Protein AF-A0A0J8YCE9-F1 (afdb_monomer_lite)

Foldseek 3Di:
DDDDPPPDDPVNVVVVVVVCVVVVVVVVVVVVVCVPDDPDQLDFQDWDDDPNAIAGEHEAADLPDDFDWDDDDRHTYTYDPDDDSVCNVVCVVVRPVPPD

Secondary structure (DSSP, 8-state):
--PPPTT--HHHHHHHHHHTHHHHHHHHHHHHHHTT-PPP---TT-EEEETTEEEEEEEEE-TTSPPEEEEETTEEEEEESS--HHHHHHHHHHTTTT--

Radius of gyration: 22.09 Å; chains: 1; bounding box: 43×24×59 Å

Structure (mmCIF, N/CA/C/O backbone):
data_AF-A0A0J8YCE9-F1
#
_entry.id   AF-A0A0J8YCE9-F1
#
loop_
_atom_site.group_PDB
_atom_site.id
_atom_site.type_symbol
_atom_site.label_atom_id
_atom_site.label_alt_id
_atom_site.label_comp_id
_atom_site.label_asym_id
_atom_site.label_entity_id
_atom_site.label_seq_id
_atom_site.pdbx_PDB_ins_code
_atom_site.Cartn_x
_atom_site.Cartn_y
_atom_site.Cartn_z
_atom_site.occupancy
_atom_site.B_iso_or_equiv
_atom_site.auth_seq_id
_atom_site.auth_comp_id
_atom_site.auth_asym_id
_atom_site.auth_atom_id
_atom_site.pdbx_PDB_model_num
ATOM 1 N N . MET A 1 1 ? -5.095 -8.609 25.781 1.00 38.16 1 MET A N 1
ATOM 2 C CA . MET A 1 1 ? -5.484 -8.517 27.200 1.00 38.16 1 MET A CA 1
ATOM 3 C C . MET A 1 1 ? -5.378 -7.058 27.593 1.00 38.16 1 MET A C 1
ATOM 5 O O . MET A 1 1 ? -4.272 -6.558 27.710 1.00 38.16 1 MET A O 1
ATOM 9 N N . THR A 1 2 ? -6.493 -6.339 27.654 1.00 43.66 2 THR A N 1
ATOM 10 C CA . THR A 1 2 ? -6.518 -4.935 28.086 1.00 43.66 2 THR A CA 1
ATOM 11 C C . THR A 1 2 ? -6.765 -4.938 29.589 1.00 43.66 2 THR A C 1
ATOM 13 O O . THR A 1 2 ? -7.841 -5.340 30.022 1.00 43.66 2 THR A O 1
ATOM 16 N N . SER A 1 3 ? -5.757 -4.582 30.387 1.00 53.12 3 SER A N 1
ATOM 17 C CA . SER A 1 3 ? -5.902 -4.474 31.840 1.00 53.12 3 SER A CA 1
ATOM 18 C C . SER A 1 3 ? -6.667 -3.198 32.185 1.00 53.12 3 SER A C 1
ATOM 20 O O . SER A 1 3 ? -6.249 -2.106 31.799 1.00 53.12 3 SER A O 1
ATOM 22 N N . VAL A 1 4 ? -7.775 -3.342 32.907 1.00 72.19 4 VAL A N 1
ATOM 23 C CA . VAL A 1 4 ? -8.505 -2.229 33.526 1.00 72.19 4 VAL A CA 1
ATOM 24 C C . VAL A 1 4 ? -7.882 -1.972 34.908 1.00 72.19 4 VAL A C 1
ATOM 26 O O . VAL A 1 4 ? -7.563 -2.948 35.592 1.00 72.19 4 VAL A O 1
ATOM 29 N N . PRO A 1 5 ? -7.653 -0.710 35.317 1.00 79.12 5 PRO A N 1
ATOM 30 C CA . PRO A 1 5 ? -7.157 -0.393 36.655 1.00 79.12 5 PRO A CA 1
ATOM 31 C C . PRO A 1 5 ? -8.062 -0.984 37.754 1.00 79.12 5 PRO A C 1
ATOM 33 O O . PRO A 1 5 ? -9.282 -0.976 37.597 1.00 79.12 5 PRO A O 1
ATOM 36 N N . PRO A 1 6 ? -7.502 -1.472 38.876 1.00 70.69 6 PRO A N 1
ATOM 37 C CA . PRO A 1 6 ? -8.275 -2.163 39.916 1.00 70.69 6 PRO A CA 1
ATOM 38 C C . PRO A 1 6 ? -9.280 -1.264 40.659 1.00 70.69 6 PRO A C 1
ATOM 40 O O . PRO A 1 6 ? -10.218 -1.774 41.257 1.00 70.69 6 PRO A O 1
ATOM 43 N N . GLU A 1 7 ? -9.112 0.058 40.587 1.00 73.12 7 GLU A N 1
ATOM 44 C CA . GLU A 1 7 ? -9.985 1.070 41.208 1.00 73.12 7 GLU A CA 1
ATOM 45 C C . GLU A 1 7 ? -11.217 1.426 40.349 1.00 73.12 7 GLU A C 1
ATOM 47 O O . GLU A 1 7 ? -12.057 2.225 40.755 1.00 73.12 7 GLU A O 1
ATOM 52 N N . THR A 1 8 ? -11.334 0.885 39.131 1.00 76.12 8 THR A N 1
ATOM 53 C CA . THR A 1 8 ? -12.433 1.241 38.224 1.00 76.12 8 THR A CA 1
ATOM 54 C C . THR A 1 8 ? -13.718 0.520 38.619 1.00 76.12 8 THR A C 1
ATOM 56 O O . THR A 1 8 ? -13.780 -0.710 38.645 1.00 76.12 8 THR A O 1
ATOM 59 N N . THR A 1 9 ? -14.781 1.282 38.877 1.00 80.12 9 THR A N 1
ATOM 60 C CA . THR A 1 9 ? -16.081 0.709 39.244 1.00 80.12 9 THR A CA 1
ATOM 61 C C . THR A 1 9 ? -16.739 0.046 38.032 1.00 80.12 9 THR A C 1
ATOM 63 O O . THR A 1 9 ? -16.634 0.529 36.904 1.00 80.12 9 THR A O 1
ATOM 66 N N . GLU A 1 10 ? 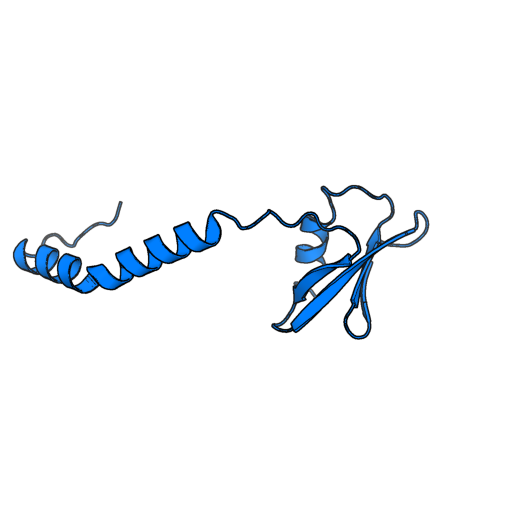-17.503 -1.027 38.247 1.00 71.50 10 GLU A N 1
ATOM 67 C CA . GLU A 1 10 ? -18.198 -1.749 37.167 1.00 71.50 10 GLU A CA 1
ATOM 68 C C . GLU A 1 10 ? -19.101 -0.826 36.321 1.00 71.50 10 GLU A C 1
ATOM 70 O O . GLU A 1 10 ? -19.184 -0.951 35.097 1.00 71.50 10 GLU A O 1
ATOM 75 N N . GLN A 1 11 ? -19.709 0.182 36.953 1.00 75.75 11 GLN A N 1
ATOM 76 C CA . GLN A 1 11 ? -20.514 1.199 36.274 1.00 75.75 11 GLN A CA 1
ATOM 77 C C . GLN A 1 11 ? -19.696 2.079 35.316 1.00 75.75 11 GLN A C 1
ATOM 79 O O . GLN A 1 11 ? -20.172 2.399 34.222 1.00 75.75 11 GLN A O 1
ATOM 84 N N . GLU A 1 12 ? -18.463 2.440 35.675 1.00 75.12 12 GLU A N 1
ATOM 85 C CA . GLU A 1 12 ? -17.575 3.228 34.816 1.00 75.12 12 GLU A CA 1
ATOM 86 C C . GLU A 1 12 ? -17.148 2.420 33.592 1.00 75.12 12 GLU A C 1
ATOM 88 O O . GLU A 1 12 ? -17.235 2.924 32.466 1.00 75.12 12 GLU A O 1
ATOM 93 N N . VAL A 1 13 ? -16.806 1.141 33.788 1.00 73.06 13 VAL A N 1
ATOM 94 C CA . VAL A 1 13 ? -16.484 0.200 32.703 1.00 73.06 13 VAL A CA 1
ATOM 95 C C . VAL A 1 13 ? -17.660 0.071 31.734 1.00 73.06 13 VAL A C 1
ATOM 97 O O . VAL A 1 13 ? -17.499 0.254 30.524 1.00 73.06 13 VAL A O 1
ATOM 100 N N . LEU A 1 14 ? -18.869 -0.177 32.248 1.00 71.25 14 LEU A N 1
ATOM 101 C CA . LEU A 1 14 ? -20.079 -0.287 31.430 1.00 71.25 14 LEU A CA 1
ATOM 102 C C . LEU A 1 14 ? -20.394 1.021 30.688 1.00 71.25 14 LEU A C 1
ATOM 104 O O . LEU A 1 14 ? -20.818 0.988 29.529 1.00 71.25 14 LEU A O 1
ATOM 108 N N . SER A 1 15 ? -20.161 2.178 31.313 1.00 74.56 15 SER A N 1
ATOM 109 C CA . SER A 1 15 ? -20.360 3.485 30.678 1.00 74.56 15 SER A CA 1
ATOM 110 C C . SER A 1 15 ? -19.371 3.730 29.530 1.00 74.56 15 SER A C 1
ATOM 112 O O . SER A 1 15 ? -19.771 4.202 28.463 1.00 74.56 15 SER A O 1
ATOM 114 N N . ALA A 1 16 ? -18.100 3.351 29.699 1.00 71.12 16 ALA A N 1
ATOM 115 C CA . ALA A 1 16 ? -17.070 3.469 28.674 1.00 71.12 16 ALA A CA 1
ATOM 116 C C . ALA A 1 16 ? -17.356 2.532 27.491 1.00 71.12 16 ALA A C 1
ATOM 118 O O . ALA A 1 16 ? -17.268 2.940 26.333 1.00 71.12 16 ALA A O 1
ATOM 119 N N . LEU A 1 17 ? -17.785 1.296 27.760 1.00 70.38 17 LEU A N 1
ATOM 120 C CA . LEU A 1 17 ? -18.190 0.349 26.719 1.00 70.38 17 LEU A CA 1
ATOM 121 C C . LEU A 1 17 ? -19.394 0.859 25.914 1.00 70.38 17 LEU A C 1
ATOM 123 O O . LEU A 1 17 ? -19.380 0.778 24.684 1.00 70.38 17 LEU A O 1
ATOM 127 N N . LYS A 1 18 ? -20.396 1.461 26.574 1.00 70.06 18 LYS A N 1
ATOM 128 C CA . LYS A 1 18 ? -21.535 2.106 25.894 1.00 70.06 18 LYS A CA 1
ATOM 129 C C . LYS A 1 18 ? -21.094 3.274 25.006 1.00 70.06 18 LYS A C 1
ATOM 131 O O . LYS A 1 18 ? -21.555 3.375 23.870 1.00 70.06 18 LYS A O 1
ATOM 136 N N . LYS A 1 19 ? -20.169 4.118 25.482 1.00 68.12 19 LYS A N 1
ATOM 137 C CA . LYS A 1 19 ? -19.610 5.250 24.715 1.00 68.12 19 LYS A CA 1
ATOM 138 C C . LYS A 1 19 ? -18.818 4.807 23.482 1.00 68.12 19 LYS A C 1
ATOM 140 O O . LYS A 1 19 ? -18.757 5.546 22.509 1.00 68.12 19 LYS A O 1
ATOM 145 N N . ASN A 1 20 ? -18.269 3.594 23.486 1.00 74.88 20 ASN A N 1
ATOM 146 C CA . ASN A 1 20 ? -17.437 3.074 22.399 1.00 74.88 20 ASN A CA 1
ATOM 147 C C . ASN A 1 20 ? -18.207 2.254 21.350 1.00 74.88 20 ASN A C 1
ATOM 149 O O . ASN A 1 20 ? -17.593 1.694 20.441 1.00 74.88 20 ASN A O 1
ATOM 153 N N . ARG A 1 21 ? -19.547 2.203 21.415 1.00 81.81 21 ARG A N 1
ATOM 154 C CA . ARG A 1 21 ? -20.377 1.507 20.412 1.00 81.81 21 ARG A CA 1
ATOM 155 C C . ARG A 1 21 ? -20.091 1.981 18.983 1.00 81.81 21 ARG A C 1
ATOM 157 O O . ARG A 1 21 ? -20.035 1.149 18.081 1.00 81.81 21 ARG A O 1
ATOM 164 N N . TRP A 1 22 ? -19.871 3.284 18.787 1.00 84.00 22 TRP A N 1
ATOM 165 C CA . TRP A 1 22 ? -19.566 3.852 17.469 1.00 84.00 22 TRP A CA 1
ATOM 166 C C . TRP A 1 22 ? -18.241 3.317 16.904 1.00 84.00 22 TRP A C 1
ATOM 168 O O . TRP A 1 22 ? -18.174 3.003 15.722 1.00 84.00 22 TRP A O 1
ATOM 178 N N . ILE A 1 23 ? -17.218 3.115 17.746 1.00 83.69 23 ILE A N 1
ATOM 179 C CA . ILE A 1 23 ? -15.922 2.552 17.332 1.00 83.69 23 ILE A CA 1
ATOM 180 C C . ILE A 1 23 ? -16.112 1.119 16.835 1.00 83.69 23 ILE A C 1
ATOM 182 O O . ILE A 1 23 ? -15.620 0.758 15.769 1.00 83.69 23 ILE A O 1
ATOM 186 N N . TYR A 1 24 ? -16.865 0.302 17.575 1.00 84.44 24 TYR A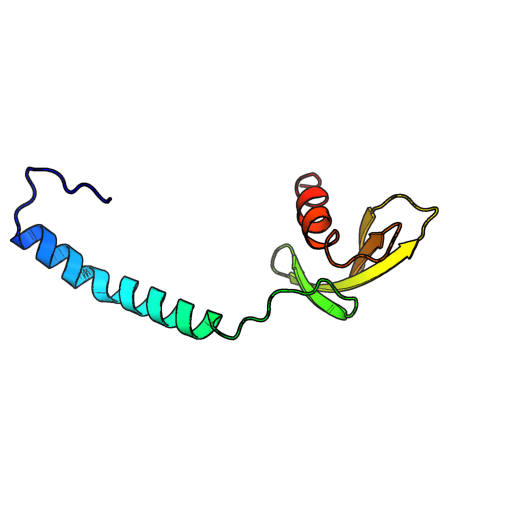 N 1
ATOM 187 C CA . TYR A 1 24 ? -17.148 -1.075 17.168 1.00 84.44 24 TYR A CA 1
ATOM 188 C C . TYR A 1 24 ? -17.953 -1.161 15.870 1.00 84.44 24 TYR A C 1
ATOM 190 O O . TYR A 1 24 ? -17.705 -2.057 15.064 1.00 84.44 24 TYR A O 1
ATOM 198 N N . GLN A 1 25 ? -18.898 -0.242 15.661 1.00 86.81 25 GLN A N 1
ATOM 199 C CA . GLN A 1 25 ? -19.646 -0.147 14.408 1.00 86.81 25 GLN A CA 1
ATOM 200 C C . GLN A 1 25 ? -18.727 0.233 13.249 1.00 86.81 25 GLN A C 1
ATOM 202 O O . GLN A 1 25 ? -18.668 -0.509 12.276 1.00 86.81 25 GLN A O 1
ATOM 207 N N . GLN A 1 26 ? -17.903 1.271 13.407 1.00 87.25 26 GLN A N 1
ATOM 208 C CA . GLN A 1 26 ? -16.949 1.668 12.372 1.00 87.25 26 GLN A CA 1
ATOM 209 C C . GLN A 1 26 ? -15.974 0.543 12.026 1.00 87.25 26 GLN A C 1
ATOM 211 O O . GLN A 1 26 ? -15.755 0.245 10.856 1.00 87.25 26 GLN A O 1
ATOM 216 N N . LEU A 1 27 ? -15.425 -0.151 13.027 1.00 86.81 27 LEU A N 1
ATOM 217 C CA . LEU A 1 27 ? -14.541 -1.295 12.794 1.00 86.81 27 LEU A CA 1
ATOM 218 C C . LEU A 1 27 ? -15.243 -2.437 12.052 1.00 86.81 27 LEU A C 1
ATOM 220 O O . LEU A 1 27 ? -14.617 -3.111 11.233 1.00 86.81 27 LEU A O 1
ATOM 224 N N . ARG A 1 28 ? -16.527 -2.680 12.336 1.00 88.88 28 ARG A N 1
ATOM 225 C CA . ARG A 1 28 ? -17.324 -3.674 11.610 1.00 88.88 28 ARG A CA 1
ATOM 226 C C . ARG A 1 28 ? -17.520 -3.251 10.157 1.00 88.88 28 ARG A C 1
ATOM 228 O O . ARG A 1 28 ? -17.276 -4.065 9.272 1.00 88.88 28 ARG A O 1
ATOM 235 N N . ASP A 1 29 ? -17.897 -2.003 9.924 1.00 87.31 29 ASP A N 1
ATOM 236 C CA . ASP A 1 29 ? -18.164 -1.480 8.586 1.00 87.31 29 ASP A CA 1
ATOM 237 C C . ASP A 1 29 ? -16.890 -1.487 7.730 1.00 87.31 29 ASP A C 1
ATOM 239 O O . ASP A 1 29 ? -16.915 -1.958 6.593 1.00 87.31 29 ASP A O 1
ATOM 243 N N . PHE A 1 30 ? -15.739 -1.118 8.308 1.00 87.00 30 PHE A N 1
ATOM 244 C CA . PHE A 1 30 ? -14.432 -1.254 7.656 1.00 87.00 30 PHE A CA 1
ATOM 245 C C . PHE A 1 30 ? -14.127 -2.698 7.248 1.00 87.00 30 PHE A C 1
ATOM 247 O O . PHE A 1 30 ? -13.658 -2.932 6.136 1.00 87.00 30 PHE A O 1
ATOM 254 N N . ARG A 1 31 ? -14.401 -3.683 8.113 1.00 85.31 31 ARG A N 1
ATOM 255 C CA . ARG A 1 31 ? -14.181 -5.102 7.782 1.00 85.31 31 ARG A CA 1
ATOM 256 C C . ARG A 1 31 ? -15.070 -5.560 6.629 1.00 85.31 31 ARG A C 1
ATOM 258 O O . ARG A 1 31 ? -14.596 -6.292 5.767 1.00 85.31 31 ARG A O 1
ATOM 265 N N . VAL A 1 32 ? -16.330 -5.123 6.600 1.00 86.56 32 VAL A N 1
ATOM 266 C CA . VAL A 1 32 ? -17.263 -5.427 5.501 1.00 86.56 32 VAL A CA 1
ATOM 267 C C . VAL A 1 32 ? -16.768 -4.809 4.193 1.00 86.56 32 VAL A C 1
ATOM 269 O O . VAL A 1 32 ? -16.702 -5.499 3.181 1.00 86.56 32 VAL A O 1
ATOM 272 N N . GLN A 1 33 ? -16.334 -3.547 4.214 1.00 83.12 33 GLN A N 1
ATOM 273 C CA . GLN A 1 33 ? -15.749 -2.882 3.044 1.00 83.12 33 GLN A CA 1
ATOM 274 C C . GLN A 1 33 ? -14.460 -3.567 2.564 1.00 83.12 33 GLN A C 1
ATOM 276 O O . GLN A 1 33 ? -14.209 -3.658 1.363 1.00 83.12 33 GLN A O 1
ATOM 281 N N . GLN A 1 34 ? -13.647 -4.079 3.490 1.00 80.38 34 GLN A N 1
ATOM 282 C CA . GLN A 1 34 ? -12.404 -4.782 3.176 1.00 80.38 34 GLN A CA 1
ATOM 283 C C . GLN A 1 34 ? -12.610 -6.215 2.668 1.00 80.38 34 GLN A C 1
ATOM 285 O O . GLN A 1 34 ? -11.692 -6.766 2.065 1.00 80.38 34 GLN A O 1
ATOM 290 N N . ALA A 1 35 ? -13.791 -6.812 2.859 1.00 77.94 35 ALA A N 1
ATOM 291 C CA . ALA A 1 35 ? -14.053 -8.211 2.512 1.00 77.94 35 ALA A CA 1
ATOM 292 C C . ALA A 1 35 ? -13.846 -8.525 1.018 1.00 77.94 35 ALA A C 1
ATOM 294 O O . ALA A 1 35 ? -13.510 -9.654 0.667 1.00 77.94 35 ALA A O 1
ATOM 295 N N . HIS A 1 36 ? -14.010 -7.527 0.146 1.00 74.81 36 HIS A N 1
ATOM 296 C CA . HIS A 1 36 ? -13.854 -7.665 -1.306 1.00 74.81 36 HIS A CA 1
ATOM 297 C C . HIS A 1 36 ? -12.568 -7.030 -1.848 1.00 74.81 36 HIS A C 1
ATOM 299 O O . HIS A 1 36 ? -12.385 -6.944 -3.062 1.00 74.81 36 HIS A O 1
ATOM 305 N N . VAL A 1 37 ? -11.669 -6.571 -0.973 1.00 76.88 37 VAL A N 1
ATOM 306 C CA . VAL A 1 37 ? -10.392 -6.002 -1.406 1.00 76.88 37 VAL A CA 1
ATOM 307 C C . VAL A 1 37 ? -9.509 -7.133 -1.916 1.00 76.88 37 VAL A C 1
ATOM 309 O O . VAL A 1 37 ? -8.984 -7.939 -1.149 1.00 76.88 37 VAL A O 1
ATOM 312 N N . ILE A 1 38 ? -9.341 -7.181 -3.235 1.00 73.44 38 ILE A N 1
ATOM 313 C CA . ILE A 1 38 ? -8.436 -8.124 -3.884 1.00 73.44 38 ILE A CA 1
ATOM 314 C C . ILE A 1 38 ? -7.000 -7.737 -3.497 1.00 73.44 38 ILE A C 1
ATOM 316 O O . ILE A 1 38 ? -6.623 -6.568 -3.642 1.00 73.44 38 ILE A O 1
ATOM 320 N N . PRO A 1 39 ? -6.183 -8.685 -3.005 1.00 77.88 39 PRO A N 1
ATOM 321 C CA . PRO A 1 39 ? -4.770 -8.434 -2.771 1.00 77.88 39 PRO A CA 1
ATOM 322 C C . PRO A 1 39 ? -4.087 -7.951 -4.054 1.00 77.88 39 PRO A C 1
ATOM 324 O O . PRO A 1 39 ? -4.280 -8.538 -5.120 1.00 77.88 39 PRO A O 1
ATOM 327 N N . ARG A 1 40 ? -3.271 -6.899 -3.940 1.00 80.81 40 ARG A N 1
ATOM 328 C CA . ARG A 1 40 ? -2.524 -6.340 -5.073 1.00 80.81 40 ARG A CA 1
ATOM 329 C C . ARG A 1 40 ? -1.640 -7.401 -5.719 1.00 80.81 40 ARG A C 1
ATOM 331 O O . ARG A 1 40 ? -0.936 -8.131 -5.016 1.00 80.81 40 ARG A O 1
ATOM 338 N N . GLN A 1 41 ? -1.689 -7.484 -7.043 1.00 74.56 41 GLN A N 1
ATOM 339 C CA . GLN A 1 41 ? -0.970 -8.501 -7.818 1.00 74.56 41 GLN A CA 1
ATOM 340 C C . GLN A 1 41 ? 0.379 -7.984 -8.332 1.00 74.56 41 GLN A C 1
ATOM 342 O O . GLN A 1 41 ? 1.207 -8.776 -8.783 1.00 74.56 41 GLN A O 1
ATOM 347 N N . TYR A 1 42 ? 0.609 -6.673 -8.217 1.00 77.94 42 TYR A N 1
ATOM 348 C CA . TYR A 1 42 ? 1.793 -5.961 -8.682 1.00 77.94 42 TYR A CA 1
ATOM 349 C C . TYR A 1 42 ? 2.053 -6.208 -10.172 1.00 77.94 42 TYR A C 1
ATOM 351 O O . TYR A 1 42 ? 3.184 -6.394 -10.614 1.00 77.94 42 TYR A O 1
ATOM 359 N N . VAL A 1 43 ? 0.987 -6.227 -10.972 1.00 81.12 43 VAL A N 1
ATOM 360 C CA . VAL A 1 43 ? 1.079 -6.426 -12.423 1.00 81.12 43 VAL A CA 1
ATOM 361 C C . VAL A 1 43 ? 1.104 -5.093 -13.163 1.00 81.12 43 VAL A C 1
ATOM 363 O O . VAL A 1 43 ? 0.571 -4.082 -12.706 1.00 81.12 43 VAL A O 1
ATOM 366 N N . SER A 1 44 ? 1.731 -5.077 -14.341 1.00 83.12 44 SER A N 1
ATOM 367 C CA . SER A 1 44 ? 1.723 -3.882 -15.188 1.00 83.12 44 SER A CA 1
ATOM 368 C C . SER A 1 44 ? 0.281 -3.484 -15.529 1.00 83.12 44 SER A C 1
ATOM 370 O O . SER A 1 44 ? -0.498 -4.322 -15.972 1.00 83.12 44 SER A O 1
ATOM 372 N N . GLY A 1 45 ? -0.059 -2.209 -15.350 1.00 84.69 45 GLY A N 1
ATOM 373 C CA . GLY A 1 45 ? -1.408 -1.656 -15.504 1.00 84.69 45 GLY A CA 1
ATOM 374 C C . GLY A 1 45 ? -2.171 -1.483 -14.186 1.00 84.69 45 GLY A C 1
ATOM 375 O O . GLY A 1 45 ? -3.145 -0.731 -14.145 1.00 84.69 45 GLY A O 1
ATOM 376 N N . GLU A 1 46 ? -1.722 -2.106 -13.094 1.00 86.69 46 GLU A N 1
ATOM 377 C CA . GLU A 1 46 ? -2.380 -1.990 -11.792 1.00 86.69 46 GLU A CA 1
ATOM 378 C C . GLU A 1 46 ? -2.190 -0.597 -11.171 1.00 86.69 46 GLU A C 1
ATOM 380 O O . GLU A 1 46 ? -1.097 -0.028 -11.181 1.00 86.69 46 GLU A O 1
ATOM 385 N N . SER A 1 47 ? -3.254 -0.039 -10.588 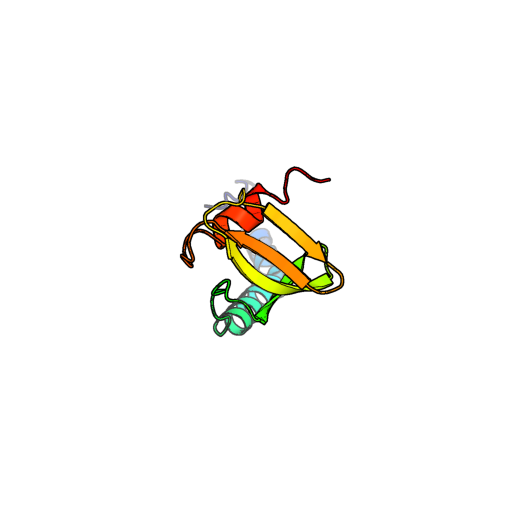1.00 87.75 47 SER A N 1
ATOM 386 C CA . SER A 1 47 ? -3.196 1.267 -9.923 1.00 87.75 47 SER A CA 1
ATOM 387 C C . SER A 1 47 ? -2.654 1.166 -8.497 1.00 87.75 47 SER A C 1
ATOM 389 O O . SER A 1 47 ? -3.187 0.427 -7.674 1.00 87.75 47 SER A O 1
ATOM 391 N N . HIS A 1 48 ? -1.644 1.976 -8.190 1.00 85.25 48 HIS A N 1
ATOM 392 C CA . HIS A 1 48 ? -0.977 2.053 -6.894 1.00 85.25 48 HIS A CA 1
ATOM 393 C C . HIS A 1 48 ? -0.996 3.490 -6.371 1.00 85.25 48 HIS A C 1
ATOM 395 O O . HIS A 1 48 ? -0.670 4.433 -7.090 1.00 85.25 48 HIS A O 1
ATOM 401 N N . TYR A 1 49 ? -1.380 3.667 -5.108 1.00 85.00 49 TYR A N 1
ATOM 402 C CA . TYR A 1 49 ? -1.259 4.960 -4.441 1.00 85.00 49 TYR A CA 1
ATOM 403 C C . TYR A 1 49 ? 0.147 5.118 -3.873 1.00 85.00 49 TYR A C 1
ATOM 405 O O . TYR A 1 49 ? 0.596 4.278 -3.098 1.00 85.00 49 TYR A O 1
ATOM 413 N N . TYR A 1 50 ? 0.806 6.219 -4.216 1.00 83.44 50 TYR A N 1
ATOM 414 C CA . TYR A 1 50 ? 2.093 6.609 -3.658 1.00 83.44 50 TYR A CA 1
ATOM 415 C C . TYR A 1 50 ? 2.067 8.102 -3.318 1.00 83.44 50 TYR A C 1
ATOM 417 O O . TYR A 1 50 ? 1.632 8.918 -4.132 1.00 83.44 50 TYR A O 1
ATOM 425 N N . LEU A 1 51 ? 2.458 8.454 -2.087 1.00 83.12 51 LEU A N 1
ATOM 426 C CA . LEU A 1 51 ? 2.378 9.821 -1.539 1.00 83.12 51 LEU A CA 1
ATOM 427 C C . LEU A 1 51 ? 1.012 10.501 -1.775 1.00 83.12 51 LEU A C 1
ATOM 429 O O . LEU A 1 51 ? 0.927 11.669 -2.149 1.00 83.12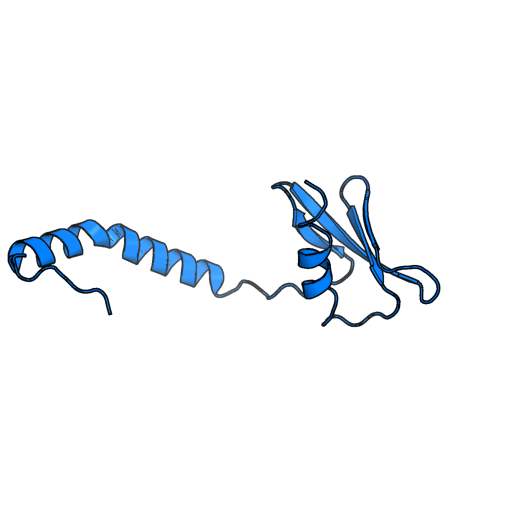 51 LEU A O 1
ATOM 433 N N . GLY A 1 52 ? -0.075 9.738 -1.612 1.00 85.12 52 GLY A N 1
ATOM 434 C CA . GLY A 1 52 ? -1.447 10.231 -1.774 1.00 85.12 52 GLY A CA 1
ATOM 435 C C . GLY A 1 52 ? -1.909 10.440 -3.222 1.00 85.12 52 GLY A C 1
ATOM 436 O O . GLY A 1 52 ? -3.047 10.845 -3.439 1.00 85.12 52 GLY A O 1
ATOM 437 N N . LYS A 1 53 ? -1.078 10.139 -4.227 1.00 86.06 53 LYS A N 1
ATOM 438 C CA . LYS A 1 53 ? -1.443 10.217 -5.650 1.00 86.06 53 LYS A CA 1
ATOM 439 C C . LYS A 1 53 ? -1.519 8.821 -6.265 1.00 86.06 53 LYS A C 1
ATOM 441 O O . LYS A 1 53 ? -0.759 7.931 -5.898 1.00 86.06 53 LYS A O 1
ATOM 446 N N . GLN A 1 54 ? -2.449 8.624 -7.198 1.00 89.44 54 GLN A N 1
ATOM 447 C CA . GLN A 1 54 ? -2.615 7.353 -7.909 1.00 89.44 54 GLN A CA 1
ATOM 448 C C . GLN A 1 54 ? -1.696 7.294 -9.134 1.00 89.44 54 GLN A C 1
ATOM 450 O O . GLN A 1 54 ? -1.783 8.152 -10.018 1.00 89.44 54 GLN A O 1
ATOM 455 N N . TYR A 1 55 ? -0.877 6.248 -9.200 1.00 90.62 55 TYR A N 1
ATOM 456 C CA . TYR A 1 55 ? 0.033 5.918 -10.294 1.00 90.62 55 TYR A CA 1
ATOM 457 C C . TYR A 1 55 ? -0.334 4.567 -10.909 1.00 90.62 55 TYR A C 1
ATOM 459 O O . TYR A 1 55 ? -0.859 3.691 -10.229 1.00 90.62 55 TYR A O 1
ATOM 467 N N . GLN A 1 56 ? -0.041 4.375 -12.191 1.00 90.56 56 GLN A N 1
ATOM 468 C CA . GLN A 1 56 ? -0.108 3.061 -12.832 1.00 90.56 56 GLN A CA 1
ATOM 469 C C . GLN A 1 56 ? 1.242 2.358 -12.723 1.00 90.56 56 GLN A C 1
ATOM 471 O O . GLN A 1 56 ? 2.270 2.930 -13.083 1.00 90.56 56 GLN A O 1
ATOM 476 N N . LEU A 1 57 ? 1.244 1.117 -12.251 1.00 89.62 57 LEU A N 1
ATOM 477 C CA . LEU A 1 57 ? 2.440 0.293 -12.196 1.00 89.62 57 LEU A CA 1
ATOM 478 C C . LEU A 1 57 ? 2.824 -0.158 -13.607 1.00 89.62 57 LEU A C 1
ATOM 480 O O . LEU A 1 57 ? 1.982 -0.608 -14.381 1.00 89.62 57 LEU A O 1
ATOM 484 N N . LYS A 1 58 ? 4.107 -0.074 -13.945 1.00 89.75 58 LYS A N 1
ATOM 485 C CA . LYS A 1 58 ? 4.663 -0.600 -15.190 1.00 89.75 58 LYS A CA 1
ATOM 486 C C . LYS A 1 58 ? 5.902 -1.419 -14.872 1.00 89.75 58 LYS A C 1
ATOM 488 O O . LYS A 1 58 ? 6.935 -0.873 -14.494 1.00 89.75 58 LYS A O 1
ATOM 493 N N . VAL A 1 59 ? 5.791 -2.731 -15.038 1.00 86.88 59 VAL A N 1
ATOM 494 C CA . VAL A 1 59 ? 6.881 -3.668 -14.750 1.00 86.88 59 VAL A CA 1
ATOM 495 C C . VAL A 1 59 ? 7.675 -3.912 -16.029 1.00 86.88 59 VAL A C 1
ATOM 497 O O . VAL A 1 59 ? 7.143 -4.443 -17.005 1.00 86.88 59 VAL A O 1
ATOM 500 N N . ILE A 1 60 ? 8.943 -3.514 -16.022 1.00 87.75 60 ILE A N 1
ATOM 501 C CA . ILE A 1 60 ? 9.887 -3.665 -17.130 1.00 87.75 60 ILE A CA 1
ATOM 502 C C . ILE A 1 60 ? 10.869 -4.771 -16.759 1.00 87.75 60 ILE A C 1
ATOM 504 O O . ILE A 1 60 ? 11.551 -4.686 -15.742 1.00 87.75 60 ILE A O 1
ATOM 508 N N . GLU A 1 61 ? 10.952 -5.802 -17.591 1.00 87.19 61 GLU A N 1
ATOM 509 C CA . GLU A 1 61 ? 11.945 -6.860 -17.433 1.00 87.19 61 GLU A CA 1
ATOM 510 C C . GLU A 1 61 ? 13.207 -6.491 -18.214 1.00 87.19 61 GLU A C 1
ATOM 512 O O . GLU A 1 61 ? 13.162 -6.288 -19.426 1.00 87.19 61 GLU A O 1
ATOM 517 N N . ALA A 1 62 ? 14.324 -6.348 -17.507 1.00 87.12 62 ALA A N 1
ATOM 518 C CA . ALA A 1 62 ? 15.615 -5.995 -18.077 1.00 87.12 62 ALA A CA 1
ATOM 519 C C . ALA A 1 62 ? 16.721 -6.775 -17.341 1.00 87.12 62 ALA A C 1
ATOM 521 O O . ALA A 1 62 ? 17.238 -6.295 -16.329 1.00 87.12 62 ALA A O 1
ATOM 522 N N . PRO A 1 63 ? 17.107 -7.967 -17.837 1.00 83.31 63 PRO A N 1
ATOM 523 C CA . PRO A 1 63 ? 18.049 -8.866 -17.157 1.00 83.31 63 PRO A CA 1
ATOM 524 C C . PRO A 1 63 ? 19.424 -8.241 -16.892 1.00 83.31 63 PRO A C 1
ATOM 526 O O . PRO A 1 63 ? 20.086 -8.549 -15.902 1.00 83.31 63 PRO A O 1
ATOM 529 N N . THR A 1 64 ? 19.844 -7.339 -17.779 1.00 84.38 64 THR A N 1
ATOM 530 C CA . THR A 1 64 ? 21.154 -6.680 -17.761 1.00 84.38 64 THR A CA 1
ATOM 531 C C . THR A 1 64 ? 21.158 -5.351 -17.007 1.00 84.38 64 THR A C 1
ATOM 533 O O . THR A 1 64 ? 22.229 -4.808 -16.744 1.00 84.38 64 THR A O 1
ATOM 536 N N . GLN A 1 65 ? 19.990 -4.811 -16.641 1.00 83.50 65 GLN A N 1
ATOM 537 C CA . GLN A 1 65 ? 19.896 -3.541 -15.921 1.00 83.50 65 GLN A CA 1
ATOM 538 C C . GLN A 1 65 ? 19.795 -3.761 -14.404 1.00 83.50 65 GLN A C 1
ATOM 540 O O . GLN A 1 65 ? 19.266 -4.778 -13.944 1.00 83.50 65 GLN A O 1
ATOM 545 N N . PRO A 1 66 ? 20.286 -2.808 -13.591 1.00 81.50 66 PRO A N 1
ATOM 546 C CA . PRO A 1 66 ? 20.037 -2.837 -12.158 1.00 81.50 66 PRO A CA 1
ATOM 547 C C . PRO A 1 66 ? 18.536 -2.699 -11.876 1.00 81.50 66 PRO A C 1
ATOM 549 O O . PRO A 1 66 ? 17.822 -1.982 -12.585 1.00 81.50 66 PRO A O 1
ATOM 552 N N . GLN A 1 67 ? 18.072 -3.365 -10.815 1.00 83.38 67 GLN A N 1
ATOM 553 C CA . GLN A 1 67 ? 16.715 -3.163 -10.321 1.00 83.38 67 GLN A CA 1
ATOM 554 C C . GLN A 1 67 ? 16.567 -1.717 -9.863 1.00 83.38 67 GLN A C 1
ATOM 556 O O . GLN A 1 67 ? 17.397 -1.208 -9.109 1.00 83.38 67 GLN A O 1
ATOM 561 N N . LYS A 1 68 ? 15.528 -1.049 -10.350 1.00 83.75 68 LYS A N 1
ATOM 562 C CA . LYS A 1 68 ? 15.263 0.351 -10.025 1.00 83.75 68 LYS A CA 1
ATOM 563 C C . LYS A 1 68 ? 13.781 0.636 -10.108 1.00 83.75 68 LYS A C 1
ATOM 565 O O . LYS A 1 68 ? 13.084 0.092 -10.966 1.00 83.75 68 LYS A O 1
ATOM 570 N N . VAL A 1 69 ? 13.337 1.549 -9.261 1.00 84.31 69 VAL A N 1
ATOM 571 C CA . VAL A 1 69 ? 12.004 2.128 -9.334 1.00 84.31 69 VAL A CA 1
ATOM 572 C C . VAL A 1 69 ? 12.155 3.589 -9.711 1.00 84.31 69 VAL A C 1
ATOM 574 O O . VAL A 1 69 ? 12.985 4.299 -9.149 1.00 84.31 69 VAL A O 1
ATOM 577 N N . LYS A 1 70 ? 11.381 4.039 -10.693 1.00 87.19 70 LYS A N 1
ATOM 578 C CA . LYS A 1 70 ? 11.331 5.447 -11.076 1.00 87.19 70 LYS A CA 1
ATOM 579 C C . LYS A 1 70 ? 9.892 5.874 -11.278 1.00 87.19 70 LYS A C 1
ATOM 581 O O . LYS A 1 70 ? 9.066 5.135 -11.810 1.00 87.19 70 LYS A O 1
ATOM 586 N N . MET A 1 71 ? 9.614 7.104 -10.888 1.00 87.62 71 MET A N 1
ATOM 587 C CA . MET A 1 71 ? 8.336 7.733 -11.149 1.00 87.62 71 MET A CA 1
ATOM 588 C C . MET A 1 71 ? 8.455 8.577 -12.410 1.00 87.62 71 MET A C 1
ATOM 590 O O . MET A 1 71 ? 9.307 9.457 -12.500 1.00 87.62 71 MET A O 1
ATOM 594 N N . LEU A 1 72 ? 7.606 8.304 -13.395 1.00 84.12 72 LEU A N 1
ATOM 595 C CA . LEU A 1 72 ? 7.538 9.080 -14.625 1.00 84.12 72 LEU A CA 1
ATOM 596 C C . LEU A 1 72 ? 6.089 9.465 -14.885 1.00 84.12 72 LEU A C 1
ATOM 598 O O . LEU A 1 72 ? 5.248 8.619 -15.185 1.00 84.12 72 LEU A O 1
ATOM 602 N N . ARG A 1 73 ? 5.799 10.767 -14.798 1.00 84.75 73 ARG A N 1
ATOM 603 C CA . ARG A 1 73 ? 4.440 11.315 -14.926 1.00 84.75 73 ARG A CA 1
ATOM 604 C C . ARG A 1 73 ? 3.488 10.635 -13.933 1.00 84.75 73 ARG A C 1
ATOM 606 O O . ARG A 1 73 ? 3.685 10.768 -12.733 1.00 84.75 73 ARG A O 1
ATOM 613 N N . ARG A 1 74 ? 2.480 9.904 -14.420 1.00 88.38 74 ARG A N 1
ATOM 614 C CA . ARG A 1 74 ? 1.496 9.156 -13.619 1.00 88.38 74 ARG A CA 1
ATOM 615 C C . ARG A 1 74 ? 1.777 7.650 -13.596 1.00 88.38 74 ARG A C 1
ATOM 617 O O . ARG A 1 74 ? 0.884 6.864 -13.294 1.00 88.38 74 ARG A O 1
ATOM 624 N N . CYS A 1 75 ? 3.010 7.254 -13.910 1.00 87.88 75 CYS A N 1
ATOM 625 C CA . CYS A 1 75 ? 3.442 5.864 -13.932 1.00 87.88 75 CYS A CA 1
ATOM 626 C C . CYS A 1 75 ? 4.556 5.610 -12.916 1.00 87.88 75 CYS A C 1
ATOM 628 O O . CYS A 1 75 ? 5.508 6.386 -12.802 1.00 87.88 75 CYS A O 1
ATOM 630 N N . LEU A 1 76 ? 4.438 4.484 -12.224 1.00 89.06 76 LEU A N 1
ATOM 631 C CA . LEU A 1 76 ? 5.476 3.904 -11.395 1.00 89.06 76 LEU A CA 1
ATOM 632 C C . LEU A 1 76 ? 6.164 2.801 -12.203 1.00 89.06 76 LEU A C 1
ATOM 634 O O . LEU A 1 76 ? 5.610 1.720 -12.385 1.00 89.06 76 LEU A O 1
ATOM 638 N N . GLU A 1 77 ? 7.343 3.089 -12.753 1.00 89.50 77 GLU A N 1
ATOM 639 C CA . GLU A 1 77 ? 8.096 2.114 -13.540 1.00 89.50 77 GLU A CA 1
ATOM 640 C C . GLU A 1 77 ? 9.049 1.333 -12.633 1.00 89.50 77 GLU A C 1
ATOM 642 O O . GLU A 1 77 ? 9.968 1.904 -12.043 1.00 89.50 77 GLU A O 1
ATOM 647 N N . VAL A 1 78 ? 8.854 0.019 -12.563 1.00 87.75 78 VAL A N 1
ATOM 648 C CA . VAL A 1 78 ? 9.702 -0.908 -11.811 1.00 87.75 78 VAL A CA 1
ATOM 649 C C . VAL A 1 78 ? 10.484 -1.745 -12.809 1.00 87.75 78 VAL A C 1
ATOM 651 O O . VAL A 1 78 ? 9.906 -2.484 -13.601 1.00 87.75 78 VAL A O 1
ATOM 654 N N . THR A 1 79 ? 11.805 -1.611 -12.794 1.00 86.56 79 THR A N 1
ATOM 655 C CA . THR A 1 79 ? 12.707 -2.435 -13.601 1.00 86.56 79 THR A CA 1
ATOM 656 C C . THR A 1 79 ? 13.166 -3.621 -12.765 1.00 86.56 79 THR A C 1
ATOM 658 O O . THR A 1 79 ? 13.756 -3.426 -11.702 1.00 86.56 79 THR A O 1
ATOM 661 N N . VAL A 1 80 ? 12.910 -4.837 -13.241 1.00 85.38 80 VAL A N 1
ATOM 662 C CA . VAL A 1 80 ? 13.315 -6.092 -12.595 1.00 85.38 80 VAL A CA 1
ATOM 663 C C . VAL A 1 80 ? 14.159 -6.939 -13.536 1.00 85.38 80 VAL A C 1
ATOM 665 O O . VAL A 1 80 ? 13.970 -6.901 -14.748 1.00 85.38 80 VAL A O 1
ATOM 668 N N . LYS A 1 81 ? 15.084 -7.731 -12.984 1.00 82.38 81 LY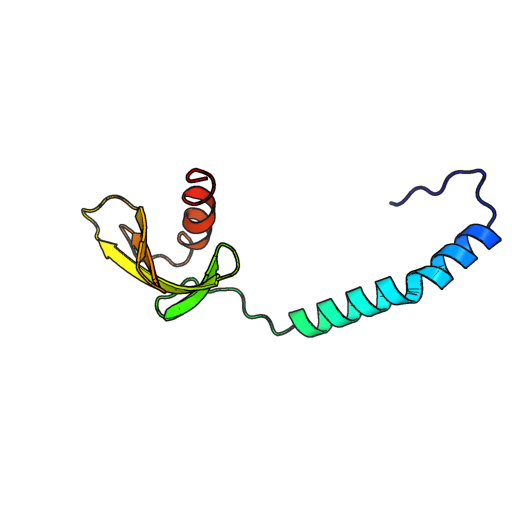S A N 1
ATOM 669 C CA . LYS A 1 81 ? 15.904 -8.653 -13.787 1.00 82.38 81 LYS A CA 1
ATOM 670 C C . LYS A 1 81 ? 15.104 -9.852 -14.300 1.00 82.38 81 LYS A C 1
ATOM 672 O O . LYS A 1 81 ? 15.349 -10.304 -15.410 1.00 82.38 81 LYS A O 1
ATOM 677 N N . HIS A 1 82 ? 14.144 -10.318 -13.500 1.00 76.56 82 HIS A N 1
ATOM 678 C CA . HIS A 1 82 ? 13.220 -11.396 -13.838 1.00 76.56 82 HIS A CA 1
ATOM 679 C C . HIS A 1 82 ? 11.801 -11.044 -13.388 1.00 76.56 82 HIS A C 1
ATOM 681 O O . HIS A 1 82 ? 11.603 -10.557 -12.270 1.00 76.56 82 HIS A O 1
ATOM 687 N N . LYS A 1 83 ? 10.802 -11.321 -14.229 1.00 65.12 83 LYS A N 1
ATOM 688 C CA . LYS A 1 83 ? 9.386 -11.209 -13.862 1.00 65.12 83 LYS A CA 1
ATOM 689 C C . LYS A 1 83 ? 9.001 -12.315 -12.878 1.00 65.12 83 LYS A C 1
ATOM 691 O O . LYS A 1 83 ? 8.684 -13.433 -13.264 1.00 65.12 83 LYS A O 1
ATOM 696 N N . SER A 1 84 ? 8.973 -11.991 -11.590 1.00 61.50 84 SER A N 1
ATOM 697 C CA . SER A 1 84 ? 8.328 -12.825 -10.574 1.00 61.50 84 SER A CA 1
ATOM 698 C C . SER A 1 84 ? 7.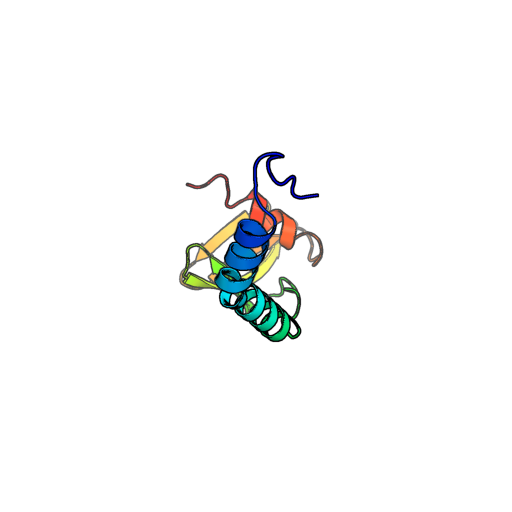482 -11.943 -9.659 1.00 61.50 84 SER A C 1
ATOM 700 O O . SER A 1 84 ? 7.982 -11.018 -9.017 1.00 61.50 84 SER A O 1
ATOM 702 N N . SER A 1 85 ? 6.176 -12.228 -9.615 1.00 54.12 85 SER A N 1
ATOM 703 C CA . SER A 1 85 ? 5.157 -11.457 -8.884 1.00 54.12 85 SER A CA 1
ATOM 704 C C . SER A 1 85 ? 5.415 -11.377 -7.376 1.00 54.12 85 SER A C 1
ATOM 706 O O . SER A 1 85 ? 4.965 -10.446 -6.714 1.00 54.12 85 SER A O 1
ATOM 708 N N . LYS A 1 86 ? 6.188 -12.319 -6.826 1.00 52.88 86 LYS A N 1
ATOM 709 C CA . LYS A 1 86 ? 6.504 -12.392 -5.393 1.00 52.88 86 LYS A CA 1
ATOM 710 C C . LYS A 1 86 ? 7.517 -11.335 -4.928 1.00 52.88 86 LYS A C 1
ATOM 712 O O . LYS A 1 86 ? 7.514 -11.004 -3.748 1.00 52.88 86 LYS A O 1
ATOM 717 N N . HIS A 1 87 ? 8.360 -10.797 -5.816 1.00 56.06 87 HIS A N 1
ATOM 718 C CA . HIS A 1 87 ? 9.435 -9.862 -5.432 1.00 56.06 87 HIS A CA 1
ATOM 719 C C . HIS A 1 87 ? 9.031 -8.383 -5.506 1.00 56.06 87 HIS A C 1
ATOM 721 O O . HIS A 1 87 ? 9.581 -7.561 -4.776 1.00 56.06 87 HIS A O 1
ATOM 727 N N . LEU A 1 88 ? 8.023 -8.047 -6.316 1.00 59.00 88 LEU A N 1
ATOM 728 C CA . LEU A 1 88 ? 7.608 -6.659 -6.560 1.00 59.00 88 LEU A CA 1
ATOM 729 C C . LEU A 1 88 ? 7.055 -5.976 -5.299 1.00 59.00 88 LEU A C 1
ATOM 731 O O . LEU A 1 88 ? 7.352 -4.812 -5.046 1.00 59.00 88 LEU A O 1
ATOM 735 N N . ARG A 1 89 ? 6.348 -6.729 -4.446 1.00 56.41 89 ARG A N 1
ATOM 736 C CA . ARG A 1 89 ? 5.836 -6.242 -3.154 1.00 56.41 89 ARG A CA 1
ATOM 737 C C . ARG A 1 89 ? 6.945 -5.814 -2.186 1.00 56.41 89 ARG A C 1
ATOM 739 O O . ARG A 1 89 ? 6.744 -4.905 -1.385 1.00 56.41 89 ARG A O 1
ATOM 746 N N . THR A 1 90 ? 8.091 -6.489 -2.230 1.00 53.00 90 THR A N 1
ATOM 747 C CA . THR A 1 90 ? 9.225 -6.224 -1.330 1.00 53.00 90 THR A CA 1
ATOM 748 C C . THR A 1 90 ? 10.057 -5.047 -1.833 1.00 53.00 90 THR A C 1
ATOM 750 O O . THR A 1 90 ? 10.489 -4.210 -1.039 1.00 53.00 90 THR A O 1
ATOM 753 N N . ASP A 1 91 ? 10.225 -4.942 -3.151 1.00 55.22 91 ASP A N 1
ATOM 754 C CA . ASP A 1 91 ? 10.989 -3.865 -3.778 1.00 55.22 91 ASP A CA 1
ATOM 755 C C . ASP A 1 91 ? 10.269 -2.508 -3.630 1.00 55.22 91 ASP A C 1
ATOM 757 O O . ASP A 1 91 ? 10.910 -1.503 -3.315 1.00 55.22 91 ASP A O 1
ATOM 761 N N . GLU A 1 92 ? 8.932 -2.468 -3.701 1.00 52.66 92 GLU A N 1
ATOM 762 C CA . GLU A 1 92 ? 8.164 -1.239 -3.441 1.00 52.66 92 GLU A CA 1
ATOM 763 C C . GLU A 1 92 ? 8.292 -0.681 -2.015 1.00 52.66 92 GLU A C 1
ATOM 765 O O . GLU A 1 92 ? 8.079 0.506 -1.809 1.00 52.66 92 GLU A O 1
ATOM 770 N N . ASN A 1 93 ? 8.649 -1.476 -1.007 1.00 49.84 93 ASN A N 1
ATOM 771 C CA . ASN A 1 93 ? 8.870 -0.924 0.337 1.00 49.84 93 ASN A CA 1
ATOM 772 C C . ASN A 1 93 ? 10.337 -0.544 0.564 1.00 49.84 93 ASN A C 1
ATOM 774 O O . ASN A 1 93 ? 10.637 0.357 1.339 1.00 49.84 93 ASN A O 1
ATOM 778 N N . ARG A 1 94 ? 11.270 -1.207 -0.124 1.00 49.72 94 ARG A N 1
ATOM 779 C CA . ARG A 1 94 ? 12.709 -1.001 0.073 1.00 49.72 94 ARG A CA 1
ATOM 780 C C . ARG A 1 94 ? 13.237 0.241 -0.641 1.00 49.72 94 ARG A C 1
ATOM 782 O O . ARG A 1 94 ? 14.068 0.953 -0.087 1.00 49.72 94 ARG A O 1
ATOM 789 N N . PHE A 1 95 ? 12.766 0.506 -1.858 1.00 48.28 95 PHE A N 1
ATOM 790 C CA . PHE A 1 95 ? 13.273 1.625 -2.658 1.00 48.28 95 PHE A CA 1
ATOM 791 C C . PHE A 1 95 ? 12.683 2.982 -2.252 1.00 48.28 95 PHE A C 1
ATOM 793 O O . PHE A 1 95 ? 13.286 4.012 -2.531 1.00 48.28 95 PHE A O 1
ATOM 800 N N . PHE A 1 96 ? 11.548 2.999 -1.552 1.00 49.88 96 PHE A N 1
ATOM 801 C CA . PHE A 1 96 ? 10.823 4.233 -1.242 1.00 49.88 96 PHE A CA 1
ATOM 802 C C . PHE A 1 96 ? 11.067 4.791 0.164 1.00 49.88 96 PHE A C 1
ATOM 804 O O . PHE A 1 96 ? 10.738 5.946 0.411 1.00 49.88 96 PHE A O 1
ATOM 811 N N . VAL A 1 97 ? 11.670 4.014 1.070 1.00 48.38 97 VAL A N 1
ATOM 812 C CA . VAL A 1 97 ? 12.052 4.488 2.416 1.00 48.38 97 VAL A CA 1
ATOM 813 C C . VAL A 1 97 ? 13.354 5.308 2.383 1.00 48.38 97 VAL A C 1
ATOM 815 O O . VAL A 1 97 ? 13.620 6.071 3.301 1.00 48.38 97 VAL A O 1
ATOM 818 N N . HIS A 1 98 ? 14.148 5.208 1.309 1.00 38.06 98 HIS A N 1
ATOM 819 C CA . HIS A 1 98 ? 15.466 5.853 1.190 1.00 38.06 98 HIS A CA 1
ATOM 820 C C . HIS A 1 98 ? 15.509 7.079 0.265 1.00 38.06 98 HIS A C 1
ATOM 822 O O . HIS A 1 98 ? 16.585 7.566 -0.073 1.00 38.06 98 HIS A O 1
ATOM 828 N N . THR A 1 99 ? 14.363 7.592 -0.175 1.00 45.97 99 THR A N 1
ATOM 829 C CA . THR A 1 99 ? 14.302 8.851 -0.931 1.00 45.97 99 THR A CA 1
ATOM 830 C C . THR A 1 99 ? 13.187 9.715 -0.361 1.00 45.97 99 THR A C 1
ATOM 832 O O . THR A 1 99 ? 12.120 9.859 -0.955 1.00 45.97 99 THR A O 1
ATOM 835 N N . ALA A 1 100 ? 13.444 10.231 0.837 1.00 35.84 100 ALA A N 1
ATOM 836 C CA . ALA A 1 100 ? 12.776 11.361 1.466 1.00 35.84 100 ALA A CA 1
ATOM 837 C C . ALA A 1 100 ? 13.817 12.100 2.312 1.00 35.84 100 ALA A C 1
ATOM 839 O O . ALA A 1 100 ? 14.646 11.396 2.937 1.00 35.84 100 ALA A O 1
#

Sequence (100 aa):
MTSVPPETTEQEVLSALKKNRWIYQQLRDFRVQQAHVIPRQYVSGESHYYLGKQYQLKVIEAPTQPQKVKMLRRCLEVTVKHKSSKHLRTDENRFFVHTA

pLDDT: mean 75.53, std 14.22, range [35.84, 90.62]